Protein AF-F3AUI1-F1 (afdb_monomer_lite)

Secondary structure (DSSP, 8-state):
-HHHHHHHHHHTT--PPTTSHHHHHHHHHHHTHHHHHHTTT-TTS-SSTHHHHHHHHHHHHHTTT-TT--SHHHHHHHHHHHHHHHHHHHTT--HHHHHHHHHHH---TTS-HHHHHTTSTT-HHHHHHHHHHHHHHHHHHHHHHTS-----

Radius of gyration: 24.17 Å; chains: 1; bounding box: 67×51×58 Å

Foldseek 3Di:
DVVLVVVLVVLVPDDDDPPDPNNVVSVVCVVCVVVCCVCVVPVVDDNDCVVVCVLCVCVVVCCVVDPPCPDPVSNVVVVVLSVLQVQLVVLVFDSVLLVVVCVVVVDDPPDDPVRVVCSGNNHPVNRVVRVVVVVVVVVVVVVVVPDDPPDD

pLDDT: mean 87.38, std 11.41, range [40.03, 97.25]

Sequence (152 aa):
KPVVVRLLSWLDQQNPTRGSRMDKAVTYIQNRRSYLSTYLEDGRCSFSNNLSENAIRPFTVGRKNWLFCDTPNGAQASAVVYTMVEMAKANGVNVYHYLTYLLEKVPNDRMSDDELELLAPWNETVKAEIEHRVNESNQLYVNCQGAPATEK

Structure (mmCIF, N/CA/C/O backbone):
data_AF-F3AUI1-F1
#
_entry.id   AF-F3AUI1-F1
#
loop_
_atom_site.group_PDB
_atom_site.id
_atom_site.type_symbol
_atom_site.label_atom_id
_atom_site.label_alt_id
_atom_site.label_comp_id
_atom_site.label_asym_id
_atom_site.label_entity_id
_atom_site.label_seq_id
_atom_site.pdbx_PDB_ins_code
_atom_site.Cartn_x
_atom_site.Cartn_y
_atom_site.Cartn_z
_atom_site.occupancy
_atom_site.B_iso_or_equiv
_atom_site.auth_seq_id
_atom_site.auth_comp_id
_atom_site.auth_asym_id
_atom_site.auth_atom_id
_atom_site.pdbx_PDB_model_num
ATOM 1 N N . LYS A 1 1 ? -26.986 -0.993 2.922 1.00 69.12 1 LYS A N 1
ATOM 2 C CA . LYS A 1 1 ? -27.191 -0.091 4.087 1.00 69.12 1 LYS A CA 1
ATOM 3 C C . LYS A 1 1 ? -28.046 -0.667 5.238 1.00 69.12 1 LYS A C 1
ATOM 5 O O . LYS A 1 1 ? -27.618 -0.476 6.371 1.00 69.12 1 LYS A O 1
ATOM 10 N N . PRO A 1 2 ? -29.179 -1.384 5.045 1.00 80.00 2 PRO A N 1
ATOM 11 C CA . PRO A 1 2 ? -30.105 -1.679 6.157 1.00 80.00 2 PRO A CA 1
ATOM 12 C C . PRO A 1 2 ? -29.513 -2.559 7.274 1.00 80.00 2 PRO A C 1
ATOM 14 O O . PRO A 1 2 ? -29.854 -2.380 8.438 1.00 80.00 2 PRO A O 1
ATOM 17 N N . VAL A 1 3 ? -28.581 -3.459 6.948 1.00 86.00 3 VAL A N 1
ATOM 18 C CA . VAL A 1 3 ? -27.931 -4.344 7.933 1.00 86.00 3 VAL A CA 1
ATOM 19 C C . VAL A 1 3 ? -27.041 -3.570 8.911 1.00 86.00 3 VAL A C 1
ATOM 21 O O . VAL A 1 3 ? -27.141 -3.775 10.116 1.00 86.00 3 VAL A O 1
ATOM 24 N N . VAL A 1 4 ? -26.213 -2.646 8.410 1.00 87.19 4 VAL A N 1
ATOM 25 C CA . VAL A 1 4 ? -25.316 -1.832 9.251 1.00 87.19 4 VAL A CA 1
ATOM 26 C C . VAL A 1 4 ? -26.119 -0.884 10.132 1.00 87.19 4 VAL A C 1
ATOM 28 O O . VAL A 1 4 ? -25.838 -0.768 11.319 1.00 87.19 4 VAL A O 1
ATOM 31 N N . VAL A 1 5 ? -27.173 -0.273 9.586 1.00 89.12 5 VAL A N 1
ATOM 32 C CA . VAL A 1 5 ? -28.087 0.566 10.373 1.00 89.12 5 VAL A CA 1
ATOM 33 C C . VAL A 1 5 ? -28.719 -0.244 11.504 1.00 89.12 5 VAL A C 1
ATOM 35 O O . VAL A 1 5 ? -28.674 0.186 12.650 1.00 89.12 5 VAL A O 1
ATOM 38 N N . ARG A 1 6 ? -29.228 -1.447 11.214 1.00 91.38 6 ARG A N 1
ATOM 39 C CA . ARG A 1 6 ? -29.823 -2.327 12.228 1.00 91.38 6 ARG A CA 1
ATOM 40 C C . ARG A 1 6 ? -28.823 -2.735 13.312 1.00 91.38 6 ARG A C 1
ATOM 42 O O . ARG A 1 6 ? -29.188 -2.752 14.483 1.00 91.38 6 ARG A O 1
ATOM 49 N N . LEU A 1 7 ? -27.581 -3.045 12.937 1.00 90.94 7 LEU A N 1
ATOM 50 C CA . LEU A 1 7 ? -26.512 -3.359 13.887 1.00 90.94 7 LEU A CA 1
ATOM 51 C C . LEU A 1 7 ? -26.223 -2.173 14.815 1.00 90.94 7 LEU A C 1
ATOM 53 O O . LEU A 1 7 ? -26.138 -2.354 16.025 1.00 90.94 7 LEU A O 1
ATOM 57 N N . LEU A 1 8 ? -26.096 -0.968 14.256 1.00 91.00 8 LEU A N 1
ATOM 58 C CA . LEU A 1 8 ? -25.821 0.246 15.023 1.00 91.00 8 LEU A CA 1
ATOM 59 C C . LEU A 1 8 ? -26.983 0.592 15.958 1.00 91.00 8 LEU A C 1
ATOM 61 O O . LEU A 1 8 ? -26.754 0.845 17.132 1.00 91.00 8 LEU A O 1
ATOM 65 N N . SER A 1 9 ? -28.227 0.498 15.483 1.00 92.81 9 SER A N 1
ATOM 66 C CA . SER A 1 9 ? -29.408 0.685 16.333 1.00 92.81 9 SER A CA 1
ATOM 67 C C . SER A 1 9 ? -29.489 -0.342 17.463 1.00 92.81 9 SER A C 1
ATOM 69 O O . SER A 1 9 ? -29.914 -0.003 18.562 1.00 92.81 9 SER A O 1
ATOM 71 N N . TRP A 1 10 ? -29.081 -1.590 17.219 1.00 93.38 10 TRP A N 1
ATOM 72 C CA . TRP A 1 10 ? -28.999 -2.606 18.268 1.00 93.38 10 TRP A CA 1
ATOM 73 C C . TRP A 1 10 ? -27.878 -2.305 19.275 1.00 93.38 10 TRP A C 1
ATOM 75 O O . TRP A 1 10 ? -28.083 -2.485 20.474 1.00 93.38 10 TRP A O 1
ATOM 85 N N . LEU A 1 11 ? -26.721 -1.813 18.813 1.00 92.94 11 LEU A N 1
ATOM 86 C CA . LEU A 1 11 ? -25.604 -1.392 19.668 1.00 92.94 11 LEU A CA 1
ATOM 87 C C . LEU A 1 11 ? -25.967 -0.200 20.559 1.00 92.94 11 LEU A C 1
ATOM 89 O O . LEU A 1 11 ? -25.574 -0.186 21.722 1.00 92.94 11 LEU A O 1
ATOM 93 N N . ASP A 1 12 ? -26.738 0.756 20.038 1.00 92.44 12 ASP A N 1
ATOM 94 C CA . ASP A 1 12 ? -27.207 1.938 20.775 1.00 92.44 12 ASP A CA 1
ATOM 95 C C . ASP A 1 12 ? -28.134 1.558 21.957 1.00 92.44 12 ASP A C 1
ATOM 97 O O . ASP A 1 12 ? -28.302 2.333 22.893 1.00 92.44 12 ASP A O 1
ATOM 101 N N . GLN A 1 13 ? -28.715 0.351 21.945 1.00 94.38 13 GLN A N 1
ATOM 102 C CA . GLN A 1 13 ? -29.576 -0.175 23.016 1.00 94.38 13 GLN A CA 1
ATOM 103 C C . GLN A 1 13 ? -28.810 -0.983 24.077 1.00 94.38 13 GLN A C 1
ATOM 105 O O . GLN A 1 13 ? -29.402 -1.402 25.074 1.00 94.38 13 GLN A O 1
ATOM 110 N N . GLN A 1 14 ? -27.517 -1.253 23.874 1.00 92.88 14 GLN A N 1
ATOM 111 C CA . GLN A 1 14 ? -26.737 -2.062 24.808 1.00 92.88 14 GLN A CA 1
ATOM 112 C C . GLN A 1 14 ? -26.243 -1.211 25.981 1.00 92.88 14 GLN A C 1
ATOM 114 O O . GLN A 1 14 ? -25.510 -0.249 25.782 1.00 92.88 14 GLN A O 1
ATOM 119 N N . ASN A 1 15 ? -26.549 -1.642 27.208 1.00 91.50 15 ASN A N 1
ATOM 120 C CA . ASN A 1 15 ? -26.007 -1.070 28.448 1.00 91.50 15 ASN A CA 1
ATOM 121 C C . ASN A 1 15 ? -25.119 -2.097 29.172 1.00 91.50 15 ASN A C 1
ATOM 123 O O . ASN A 1 15 ? -25.526 -2.672 30.186 1.00 91.50 15 ASN A O 1
ATOM 127 N N . PRO A 1 16 ? -23.921 -2.398 28.638 1.00 94.00 16 PRO A N 1
ATOM 128 C CA . PRO A 1 16 ? -23.013 -3.347 29.259 1.00 94.00 16 PRO A CA 1
ATOM 129 C C . PRO A 1 16 ? -22.455 -2.815 30.582 1.00 94.00 16 PRO A C 1
ATOM 131 O O . PRO A 1 16 ? -22.297 -1.614 30.794 1.00 94.00 16 PRO A O 1
ATOM 134 N N . THR A 1 17 ? -22.090 -3.730 31.478 1.00 95.12 17 THR A N 1
ATOM 135 C CA . THR A 1 17 ? -21.408 -3.373 32.724 1.00 95.12 17 THR A CA 1
ATOM 136 C C . THR A 1 17 ? -20.080 -2.683 32.420 1.00 95.12 17 THR A C 1
ATOM 138 O O . THR A 1 17 ? -19.252 -3.233 31.685 1.00 95.12 17 THR A O 1
ATOM 141 N N . ARG A 1 18 ? -19.862 -1.507 33.016 1.00 94.06 18 ARG A N 1
ATOM 142 C CA . ARG A 1 18 ? -18.648 -0.704 32.833 1.00 94.06 18 ARG A CA 1
ATOM 143 C C . ARG A 1 18 ? -17.385 -1.534 33.085 1.00 94.06 18 ARG A C 1
ATOM 145 O O . ARG A 1 18 ? -17.286 -2.242 34.084 1.00 94.06 18 ARG A O 1
ATOM 152 N N . GLY A 1 19 ? -16.420 -1.448 32.176 1.00 93.31 19 GLY A N 1
ATOM 153 C CA . GLY A 1 19 ? -15.150 -2.177 32.234 1.00 93.31 19 GLY A CA 1
ATOM 154 C C . GLY A 1 19 ? -15.205 -3.624 31.729 1.00 93.31 19 GLY A C 1
ATOM 155 O O . GLY A 1 19 ? -14.152 -4.251 31.581 1.00 93.31 19 GLY A O 1
ATOM 156 N N . SER A 1 20 ? -16.392 -4.156 31.415 1.00 96.62 20 SER A N 1
ATOM 157 C CA . SER A 1 20 ? -16.530 -5.489 30.821 1.00 96.62 20 SER A CA 1
ATOM 158 C C . SER A 1 20 ? -15.945 -5.557 29.402 1.00 96.62 20 SER A C 1
ATOM 160 O O . SER A 1 20 ? -15.727 -4.548 28.729 1.00 96.62 20 SER A O 1
ATOM 162 N N . ARG A 1 21 ? -15.709 -6.778 28.902 1.00 96.31 21 ARG A N 1
ATOM 163 C CA . ARG A 1 21 ? -15.312 -6.986 27.496 1.00 96.31 21 ARG A CA 1
ATOM 164 C C . ARG A 1 21 ? -16.366 -6.446 26.522 1.00 96.31 21 ARG A C 1
ATOM 166 O O . ARG A 1 21 ? -15.998 -5.915 25.480 1.00 96.31 21 ARG A O 1
ATOM 173 N N . MET A 1 22 ? -17.646 -6.548 26.886 1.00 94.12 22 MET A N 1
ATOM 174 C CA . MET A 1 22 ? -18.757 -6.023 26.094 1.00 94.12 22 MET A CA 1
ATOM 175 C C . MET A 1 22 ? -18.747 -4.492 26.061 1.00 94.12 22 MET A C 1
ATOM 177 O O . MET A 1 22 ? -18.867 -3.915 24.990 1.00 94.12 22 MET A O 1
ATOM 181 N N . ASP A 1 23 ? -18.511 -3.838 27.200 1.00 95.69 23 ASP A N 1
ATOM 182 C CA . ASP A 1 23 ? -18.391 -2.375 27.293 1.00 95.69 23 ASP A CA 1
ATOM 183 C C . ASP A 1 23 ? -17.277 -1.830 26.392 1.00 95.69 23 ASP A C 1
ATOM 185 O O . ASP A 1 23 ? -17.487 -0.905 25.606 1.00 95.69 23 ASP A O 1
ATOM 189 N N . LYS A 1 24 ? -16.114 -2.493 26.397 1.00 95.81 24 LYS A N 1
ATOM 190 C CA . LYS A 1 24 ? -15.009 -2.160 25.487 1.00 95.81 24 LYS A CA 1
ATOM 191 C C . LYS A 1 24 ? -15.390 -2.337 24.016 1.00 95.81 24 LYS A C 1
ATOM 193 O O . LYS A 1 24 ? -15.057 -1.478 23.204 1.00 95.81 24 LYS A O 1
ATOM 198 N N . ALA A 1 25 ? -16.073 -3.428 23.667 1.00 94.19 25 ALA A N 1
ATOM 199 C CA . ALA A 1 25 ? -16.479 -3.706 22.289 1.00 94.19 25 ALA A CA 1
ATOM 200 C C . ALA A 1 25 ? -17.527 -2.704 21.777 1.00 94.19 25 ALA A C 1
ATOM 202 O O . ALA A 1 25 ? -17.376 -2.172 20.677 1.00 94.19 25 ALA A O 1
ATOM 203 N N . VAL A 1 26 ? -18.548 -2.401 22.586 1.00 94.25 26 VAL A N 1
ATOM 204 C CA . VAL A 1 26 ? -19.589 -1.413 22.261 1.00 94.25 26 VAL A CA 1
ATOM 205 C C . VAL A 1 26 ? -18.961 -0.033 22.086 1.00 94.25 26 VAL A C 1
ATOM 207 O O . VAL A 1 26 ? -19.138 0.585 21.037 1.00 94.25 26 VAL A O 1
ATOM 210 N N . THR A 1 27 ? -18.143 0.404 23.048 1.00 94.00 27 THR A N 1
ATOM 211 C CA . THR A 1 27 ? -17.429 1.688 22.983 1.00 94.00 27 THR A CA 1
ATOM 212 C C . THR A 1 27 ? -16.552 1.780 21.732 1.00 94.00 27 THR A C 1
ATOM 214 O O . THR A 1 27 ? -16.551 2.793 21.034 1.00 94.00 27 THR A O 1
ATOM 217 N N . TYR A 1 28 ? -15.825 0.708 21.403 1.00 93.88 28 TYR A N 1
ATOM 218 C CA . TYR A 1 28 ? -14.958 0.668 20.228 1.00 93.88 28 TYR A CA 1
ATOM 219 C C . TYR A 1 28 ? -15.731 0.857 18.918 1.00 93.88 28 TYR A C 1
ATOM 221 O O . TYR A 1 28 ? -15.303 1.641 18.069 1.00 93.88 28 TYR A O 1
ATOM 229 N N . ILE A 1 29 ? -16.865 0.167 18.749 1.00 92.19 29 ILE A N 1
ATOM 230 C CA . ILE A 1 29 ? -17.678 0.287 17.532 1.00 92.19 29 ILE A CA 1
ATOM 231 C C . ILE A 1 29 ? -18.342 1.664 17.462 1.00 92.19 29 ILE A C 1
ATOM 233 O O . ILE A 1 29 ? -18.316 2.283 16.400 1.00 92.19 29 ILE A O 1
ATOM 237 N N . GLN A 1 30 ? -18.886 2.174 18.574 1.00 91.25 30 GLN A N 1
ATOM 238 C CA . GLN A 1 30 ? -19.517 3.497 18.602 1.00 91.25 30 GLN A CA 1
ATOM 239 C C . GLN A 1 30 ? -18.531 4.604 18.206 1.00 91.25 30 GLN A C 1
ATOM 241 O O . GLN A 1 30 ? -18.837 5.406 17.323 1.00 91.25 30 GLN A O 1
ATOM 246 N N . ASN A 1 31 ? -17.306 4.572 18.742 1.00 92.94 31 ASN A N 1
ATOM 247 C CA . ASN A 1 31 ? -16.240 5.517 18.382 1.00 92.94 31 ASN A CA 1
ATOM 248 C C . ASN A 1 31 ? -15.806 5.423 16.909 1.00 92.94 31 ASN A C 1
ATOM 250 O O . ASN A 1 31 ? -15.170 6.338 16.392 1.00 92.94 31 ASN A O 1
ATOM 254 N N . ARG A 1 32 ? -16.118 4.315 16.225 1.00 90.44 32 ARG A N 1
ATOM 255 C CA . ARG A 1 32 ? -15.732 4.050 14.831 1.00 90.44 32 ARG A CA 1
ATOM 256 C C . ARG A 1 32 ? -16.912 4.003 13.868 1.00 90.44 32 ARG A C 1
ATOM 258 O O . ARG A 1 32 ? -16.742 3.594 12.722 1.00 90.44 32 ARG A O 1
ATOM 265 N N . ARG A 1 33 ? -18.100 4.430 14.299 1.00 89.62 33 ARG A N 1
ATOM 266 C CA . ARG A 1 33 ? -19.342 4.348 13.519 1.00 89.62 33 ARG A CA 1
ATOM 267 C C . ARG A 1 33 ? -19.234 5.007 12.139 1.00 89.62 33 ARG A C 1
ATOM 269 O O . ARG A 1 33 ? -19.747 4.448 11.169 1.00 89.62 33 ARG A O 1
ATOM 276 N N . SER A 1 34 ? -18.556 6.153 12.050 1.00 87.62 34 SER A N 1
ATOM 277 C CA . SER A 1 34 ? -18.290 6.847 10.783 1.00 87.62 34 SER A CA 1
ATOM 278 C C . SER A 1 34 ? -17.418 5.995 9.857 1.00 87.62 34 SER A C 1
ATOM 280 O O . SER A 1 34 ? -17.850 5.661 8.760 1.00 87.62 34 SER A O 1
ATOM 282 N N . TYR A 1 35 ? -16.256 5.544 10.338 1.00 86.56 35 TYR A N 1
ATOM 283 C CA . TYR A 1 35 ? -15.317 4.717 9.570 1.00 86.56 35 TYR A CA 1
ATOM 284 C C . TYR A 1 35 ? -15.914 3.376 9.127 1.00 86.56 35 TYR A C 1
ATOM 286 O O . TYR A 1 35 ? -15.694 2.935 8.003 1.00 86.56 35 TYR A O 1
ATOM 294 N N . LEU A 1 36 ? -16.706 2.729 9.989 1.00 85.50 36 LEU A N 1
ATOM 295 C CA . LEU A 1 36 ? -17.404 1.485 9.656 1.00 85.50 36 LEU A CA 1
ATOM 296 C C . LEU A 1 36 ? -18.403 1.682 8.509 1.00 85.50 36 LEU A C 1
ATOM 298 O O . LEU A 1 36 ? -18.710 0.731 7.801 1.00 85.50 36 LEU A O 1
ATOM 302 N N . SER A 1 37 ? -18.928 2.894 8.332 1.00 87.25 37 SER A N 1
ATOM 303 C CA . SER A 1 37 ? -19.934 3.191 7.312 1.00 87.25 37 SER A CA 1
ATOM 304 C C . SER A 1 37 ? -19.328 3.656 5.987 1.00 87.25 37 SER A C 1
ATOM 306 O O . SER A 1 37 ? -20.032 3.628 4.984 1.00 87.25 37 SER A O 1
ATOM 308 N N . THR A 1 38 ? -18.041 4.017 5.946 1.00 87.81 38 THR A N 1
ATOM 309 C CA . THR A 1 38 ? -17.378 4.574 4.753 1.00 87.81 38 THR A CA 1
ATOM 310 C C . THR A 1 38 ? -17.447 3.641 3.540 1.00 87.81 38 THR A C 1
ATOM 312 O O . THR A 1 38 ? -17.712 4.091 2.431 1.00 87.81 38 THR A O 1
ATOM 315 N N . TYR A 1 39 ? -17.325 2.321 3.723 1.00 86.75 39 TYR A N 1
ATOM 316 C CA . TYR A 1 39 ? -17.441 1.372 2.601 1.00 86.75 39 TYR A CA 1
ATOM 317 C C . TYR A 1 39 ? -18.853 1.326 1.976 1.00 86.75 39 TYR A C 1
ATOM 319 O O . TYR A 1 39 ? -19.048 0.781 0.894 1.00 86.75 39 TYR A O 1
ATOM 327 N N . LEU A 1 40 ? -19.869 1.871 2.658 1.00 89.38 40 LEU A N 1
ATOM 328 C CA . LEU A 1 40 ? -21.226 2.005 2.120 1.00 89.38 40 LEU A CA 1
ATOM 329 C C . LEU A 1 40 ? -21.390 3.246 1.233 1.00 89.38 40 LEU A C 1
ATOM 331 O O . LEU A 1 40 ? -22.459 3.411 0.633 1.00 89.38 40 LEU A O 1
ATOM 335 N N . GLU A 1 41 ? -20.399 4.136 1.224 1.00 89.94 41 GLU A N 1
ATOM 336 C CA . GLU A 1 41 ? -20.349 5.344 0.397 1.00 89.94 41 GLU A CA 1
ATOM 337 C C . GLU A 1 41 ? -19.699 5.045 -0.958 1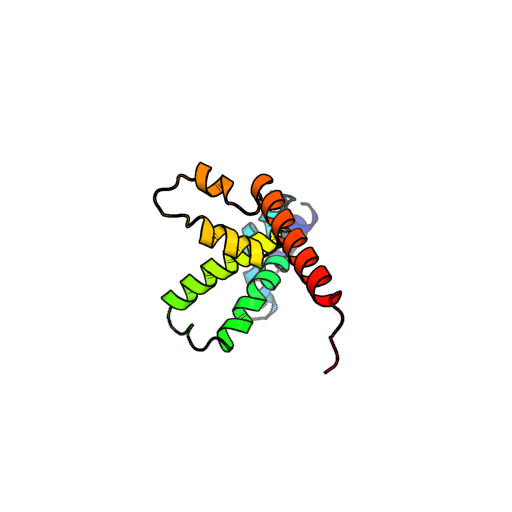.00 89.94 41 GLU A C 1
ATOM 339 O O . GLU A 1 41 ? -20.191 5.525 -1.976 1.00 89.94 41 GLU A O 1
ATOM 344 N N . ASP A 1 42 ? -18.675 4.183 -0.983 1.00 88.31 42 ASP A N 1
ATOM 345 C CA . ASP A 1 42 ? -17.995 3.728 -2.200 1.00 88.31 42 ASP A CA 1
ATOM 346 C C . ASP A 1 42 ? -17.873 2.195 -2.232 1.00 88.31 42 ASP A C 1
ATOM 348 O O . ASP A 1 42 ? -17.176 1.590 -1.417 1.00 88.31 42 ASP A O 1
ATOM 352 N N . GLY A 1 43 ? -18.518 1.559 -3.216 1.00 86.25 43 GLY A N 1
ATOM 353 C CA . GLY A 1 43 ? -18.489 0.104 -3.401 1.00 86.25 43 GLY A CA 1
ATOM 354 C C . GLY A 1 43 ? -17.125 -0.464 -3.810 1.00 86.25 43 GLY A C 1
ATOM 355 O O . GLY A 1 43 ? -16.945 -1.679 -3.776 1.00 86.25 43 GLY A O 1
ATOM 356 N N . ARG A 1 44 ? -16.162 0.388 -4.182 1.00 86.69 44 ARG A N 1
ATOM 357 C CA . ARG A 1 44 ? -14.767 -0.007 -4.432 1.00 86.69 44 ARG A CA 1
ATOM 358 C C . ARG A 1 44 ? -13.997 -0.237 -3.132 1.00 86.69 44 ARG A C 1
ATOM 360 O O . ARG A 1 44 ? -12.980 -0.928 -3.138 1.00 86.69 44 ARG A O 1
ATOM 367 N N . CYS A 1 45 ? -14.459 0.322 -2.014 1.00 84.81 45 CYS A N 1
ATOM 368 C CA . CYS A 1 45 ? -13.846 0.092 -0.715 1.00 84.81 45 CYS A CA 1
ATOM 369 C C . CYS A 1 45 ? -14.186 -1.313 -0.202 1.00 84.81 45 CYS A C 1
ATOM 371 O O . CYS A 1 45 ? -15.349 -1.707 -0.108 1.00 84.81 45 CYS A O 1
ATOM 373 N N . SER A 1 46 ? -13.160 -2.064 0.196 1.00 84.69 46 SER A N 1
ATOM 374 C CA . SER A 1 46 ? -13.353 -3.351 0.866 1.00 84.69 46 SER A CA 1
ATOM 375 C C . SER A 1 46 ? -14.010 -3.155 2.235 1.00 84.69 46 SER A C 1
ATOM 377 O O . SER A 1 46 ? -13.651 -2.251 2.988 1.00 84.69 46 SER A O 1
ATOM 379 N N . PHE A 1 47 ? -14.922 -4.061 2.596 1.00 84.62 47 PHE A N 1
ATOM 380 C CA . PHE A 1 47 ? -15.501 -4.127 3.943 1.00 84.62 47 PHE A CA 1
ATOM 381 C C . PHE A 1 47 ? -14.450 -4.417 5.027 1.00 84.62 47 PHE A C 1
ATOM 383 O O . PHE A 1 47 ? -14.609 -4.024 6.180 1.00 84.62 47 PHE A O 1
ATOM 390 N N . SER A 1 48 ? -13.380 -5.126 4.662 1.00 85.38 48 SER A N 1
ATOM 391 C CA . SER A 1 48 ? -12.302 -5.498 5.577 1.00 85.38 48 SER A CA 1
ATOM 392 C C . SER A 1 48 ? -10.984 -4.852 5.171 1.00 85.38 48 SER A C 1
ATOM 394 O O . SER A 1 48 ? -10.672 -4.719 3.985 1.00 85.38 48 SER A O 1
ATOM 396 N N . ASN A 1 49 ? -10.166 -4.531 6.167 1.00 86.44 49 ASN A N 1
ATOM 397 C CA . ASN A 1 49 ? -8.794 -4.059 5.991 1.00 86.44 49 ASN A CA 1
ATOM 398 C C . ASN A 1 49 ? -7.795 -5.205 5.732 1.00 86.44 49 ASN A C 1
ATOM 400 O O . ASN A 1 49 ? -6.594 -4.958 5.721 1.00 86.44 49 ASN A O 1
ATOM 404 N N . ASN A 1 50 ? -8.260 -6.441 5.510 1.00 89.88 50 ASN A N 1
ATOM 405 C CA . ASN A 1 50 ? -7.403 -7.619 5.361 1.00 89.88 50 ASN A CA 1
ATOM 406 C C . ASN A 1 50 ? -6.378 -7.461 4.223 1.00 89.88 50 ASN A C 1
ATOM 408 O O . ASN A 1 50 ? -5.240 -7.900 4.351 1.00 89.88 50 ASN A O 1
ATOM 412 N N . LEU A 1 51 ? -6.754 -6.797 3.122 1.00 86.75 51 LEU A N 1
ATOM 413 C CA . LEU A 1 51 ? -5.824 -6.499 2.028 1.00 86.75 51 LEU A CA 1
ATOM 414 C C . LEU A 1 51 ? -4.683 -5.588 2.502 1.00 86.75 51 LEU A C 1
ATOM 416 O O . LEU A 1 51 ? -3.516 -5.906 2.294 1.00 86.75 51 LEU A O 1
ATOM 420 N N . SER A 1 52 ? -5.016 -4.500 3.199 1.00 86.31 52 SER A N 1
ATOM 421 C CA . SER A 1 52 ? -4.040 -3.566 3.765 1.00 86.31 52 SER A CA 1
ATOM 422 C C . SER A 1 52 ? -3.161 -4.228 4.832 1.00 86.31 52 SER A C 1
ATOM 424 O O . SER A 1 52 ? -1.951 -4.014 4.853 1.00 86.31 52 SER A O 1
ATOM 426 N N . GLU A 1 53 ? -3.739 -5.071 5.693 1.00 89.75 53 GLU A N 1
ATOM 427 C CA . GLU A 1 53 ? -2.990 -5.836 6.696 1.00 89.75 53 GLU A CA 1
ATOM 428 C C . GLU A 1 53 ? -2.024 -6.835 6.052 1.00 89.75 53 GLU A C 1
ATOM 430 O O . GLU A 1 53 ? -0.887 -6.976 6.502 1.00 89.75 53 GLU A O 1
ATOM 435 N N . ASN A 1 54 ? -2.442 -7.510 4.979 1.00 89.19 54 ASN A N 1
ATOM 436 C CA . ASN A 1 54 ? -1.571 -8.422 4.245 1.00 89.19 54 ASN A CA 1
ATOM 437 C C . ASN A 1 54 ? -0.459 -7.674 3.502 1.00 89.19 54 ASN A C 1
ATOM 439 O O . ASN A 1 54 ? 0.671 -8.153 3.514 1.00 89.19 54 ASN A O 1
ATOM 443 N N . ALA A 1 55 ? -0.740 -6.498 2.933 1.00 87.00 55 ALA A N 1
ATOM 444 C CA . ALA A 1 55 ? 0.261 -5.664 2.265 1.00 87.00 55 ALA A CA 1
ATOM 445 C C . ALA A 1 55 ? 1.332 -5.140 3.241 1.00 87.00 55 ALA A C 1
ATOM 447 O O . ALA A 1 55 ? 2.520 -5.143 2.925 1.00 87.00 55 ALA A O 1
ATOM 448 N N . ILE A 1 56 ? 0.950 -4.749 4.466 1.00 87.94 56 ILE A N 1
ATOM 449 C CA . ILE A 1 56 ? 1.914 -4.260 5.469 1.00 87.94 56 ILE A CA 1
ATOM 450 C C . ILE A 1 56 ? 2.626 -5.391 6.228 1.00 87.94 56 ILE A C 1
ATOM 452 O O . ILE A 1 56 ? 3.694 -5.179 6.812 1.00 87.94 56 ILE A O 1
ATOM 456 N N . ARG A 1 57 ? 2.078 -6.614 6.233 1.00 88.56 57 ARG A N 1
ATOM 457 C CA . ARG A 1 57 ? 2.640 -7.742 6.993 1.00 88.56 57 ARG A CA 1
ATOM 458 C C . ARG A 1 57 ? 4.114 -8.021 6.647 1.00 88.56 57 ARG A C 1
ATOM 460 O O . ARG A 1 57 ? 4.897 -8.079 7.599 1.00 88.56 57 ARG A O 1
ATOM 467 N N . PRO A 1 58 ? 4.544 -8.126 5.371 1.00 85.25 58 PRO A N 1
ATOM 468 C CA . PRO A 1 58 ? 5.952 -8.317 5.015 1.00 85.25 58 PRO A CA 1
ATOM 469 C C . PRO A 1 58 ? 6.879 -7.268 5.631 1.00 85.25 58 PRO A C 1
ATOM 471 O O . PRO A 1 58 ? 7.917 -7.625 6.181 1.00 85.25 58 PRO A O 1
ATOM 474 N N . PHE A 1 59 ? 6.469 -5.997 5.637 1.00 82.25 59 PHE A N 1
ATOM 475 C CA . PHE A 1 59 ? 7.223 -4.914 6.268 1.00 82.25 59 PHE A CA 1
ATOM 476 C C . PHE A 1 59 ? 7.329 -5.106 7.790 1.00 82.25 59 PHE A C 1
ATOM 478 O O . PHE A 1 59 ? 8.412 -5.024 8.371 1.00 82.25 59 PHE A O 1
ATOM 485 N N . THR A 1 60 ? 6.213 -5.429 8.455 1.00 84.81 60 THR A N 1
ATOM 486 C CA . THR A 1 60 ? 6.195 -5.624 9.919 1.00 84.81 60 THR A CA 1
ATOM 487 C C . THR A 1 60 ? 6.984 -6.843 10.393 1.00 84.81 60 THR A C 1
ATOM 489 O O . THR A 1 60 ? 7.478 -6.833 11.523 1.00 84.81 60 THR A O 1
ATOM 492 N N . VAL A 1 61 ? 7.094 -7.878 9.557 1.00 86.00 61 VAL A N 1
ATOM 493 C CA . VAL A 1 61 ? 7.918 -9.064 9.818 1.00 86.00 61 VAL A CA 1
ATOM 494 C C . VAL A 1 61 ? 9.381 -8.757 9.500 1.00 86.00 61 VAL A C 1
ATOM 496 O O . VAL A 1 61 ? 10.252 -9.023 10.324 1.00 86.00 61 VAL A O 1
ATOM 499 N N . GLY A 1 62 ? 9.643 -8.133 8.350 1.00 81.12 62 GLY A N 1
ATOM 500 C CA . GLY A 1 62 ? 10.981 -7.804 7.868 1.00 81.12 62 GLY A CA 1
ATOM 501 C C . GLY A 1 62 ? 11.749 -6.866 8.792 1.00 81.12 62 GLY A C 1
ATOM 502 O O . GLY A 1 62 ? 12.911 -7.134 9.075 1.00 81.12 62 GLY A O 1
ATOM 503 N N . ARG A 1 63 ? 11.098 -5.847 9.373 1.00 77.06 63 ARG A N 1
ATOM 504 C CA . ARG A 1 63 ? 11.753 -4.890 10.288 1.00 77.06 63 ARG A CA 1
ATOM 505 C C . ARG A 1 63 ? 12.443 -5.534 11.496 1.00 77.06 63 ARG A C 1
ATOM 507 O O . ARG A 1 63 ? 13.346 -4.932 12.055 1.00 77.06 63 ARG A O 1
ATOM 514 N N . LYS A 1 64 ? 12.023 -6.734 11.924 1.00 76.81 64 LYS A N 1
ATOM 515 C CA . LYS A 1 64 ? 12.694 -7.471 13.013 1.00 76.81 64 LYS A CA 1
ATOM 516 C C . LYS A 1 64 ? 14.035 -8.076 12.581 1.00 76.81 64 LYS A C 1
ATOM 518 O O . LYS A 1 64 ? 14.859 -8.370 13.435 1.00 76.81 64 LYS A O 1
ATOM 523 N N . ASN A 1 65 ? 14.231 -8.254 11.276 1.00 77.69 65 ASN A N 1
ATOM 524 C CA . ASN A 1 65 ? 15.403 -8.876 10.662 1.00 77.69 65 ASN A CA 1
ATOM 525 C C . ASN A 1 65 ? 16.309 -7.856 9.948 1.00 77.69 65 ASN A C 1
ATOM 527 O O . ASN A 1 65 ? 17.378 -8.222 9.466 1.00 77.69 65 ASN A O 1
ATOM 531 N N . TRP A 1 66 ? 15.894 -6.591 9.832 1.00 79.19 66 TRP A N 1
ATOM 532 C CA . TRP A 1 66 ? 16.675 -5.556 9.160 1.00 79.19 66 TRP A CA 1
ATOM 533 C C . TRP A 1 66 ? 17.632 -4.882 10.137 1.00 79.19 66 TRP A C 1
ATOM 535 O O . TRP A 1 66 ? 17.237 -4.030 10.929 1.00 79.19 66 TRP A O 1
ATOM 545 N N . LEU A 1 67 ? 18.909 -5.251 10.034 1.00 69.12 67 LEU A N 1
ATOM 546 C CA . LEU A 1 67 ? 19.985 -4.812 10.927 1.00 69.12 67 LEU A CA 1
ATOM 547 C C . LEU A 1 67 ? 20.222 -3.285 10.930 1.00 69.12 67 LEU A C 1
ATOM 549 O O . LEU A 1 67 ? 20.849 -2.771 11.847 1.00 69.12 67 LEU A O 1
ATOM 553 N N . PHE A 1 68 ? 19.723 -2.562 9.919 1.00 63.62 68 PHE A N 1
ATOM 554 C CA . PHE A 1 68 ? 20.005 -1.135 9.692 1.00 63.62 68 PHE A CA 1
ATOM 555 C C . PHE A 1 68 ? 18.757 -0.234 9.703 1.00 63.62 68 PHE A C 1
ATOM 557 O O . PHE A 1 68 ? 18.834 0.942 9.355 1.00 63.62 68 PHE A O 1
ATOM 564 N N . CYS A 1 69 ? 17.602 -0.755 10.128 1.00 65.69 69 CYS A N 1
ATOM 565 C CA . CYS A 1 69 ? 16.346 0.001 10.214 1.00 65.69 69 CYS A CA 1
ATOM 566 C C . CYS A 1 69 ? 16.060 0.511 11.640 1.00 65.69 69 CYS A C 1
ATOM 568 O O . CYS A 1 69 ? 14.911 0.514 12.072 1.00 65.69 69 CYS A O 1
ATOM 570 N N . ASP A 1 70 ? 17.100 0.930 12.369 1.00 72.69 70 ASP A N 1
ATOM 571 C CA . ASP A 1 70 ? 17.016 1.348 13.783 1.00 72.69 70 ASP A CA 1
ATOM 572 C C . ASP A 1 70 ? 16.773 2.860 13.974 1.00 72.69 70 ASP A C 1
ATOM 574 O O . ASP A 1 70 ? 16.736 3.379 15.084 1.00 72.69 70 ASP A O 1
ATOM 578 N N . THR A 1 71 ? 16.593 3.610 12.882 1.00 86.44 71 THR A N 1
ATOM 579 C CA . THR A 1 71 ? 16.320 5.054 12.940 1.00 86.44 71 THR A CA 1
ATOM 580 C C . THR A 1 71 ? 14.973 5.393 12.298 1.00 86.44 71 THR A C 1
ATOM 582 O O . THR A 1 71 ? 14.580 4.735 11.328 1.00 86.44 71 THR A O 1
ATOM 585 N N . PRO A 1 72 ? 14.268 6.448 12.763 1.00 87.00 72 PRO A N 1
ATOM 586 C CA . PRO A 1 72 ? 13.048 6.933 12.112 1.00 87.00 72 PRO A CA 1
ATOM 587 C C . PRO A 1 72 ? 13.244 7.223 10.618 1.00 87.00 72 PRO A C 1
ATOM 589 O O . PRO A 1 72 ? 12.395 6.868 9.804 1.00 87.00 72 PRO A O 1
ATOM 592 N N . ASN A 1 73 ? 14.402 7.777 10.249 1.00 86.56 73 ASN A N 1
ATOM 593 C CA . ASN A 1 73 ? 14.754 8.055 8.856 1.00 86.56 73 ASN A CA 1
ATOM 594 C C . ASN A 1 73 ? 14.888 6.763 8.034 1.00 86.56 73 ASN A C 1
ATOM 596 O O . ASN A 1 73 ? 14.366 6.680 6.924 1.00 86.56 73 ASN A O 1
ATOM 600 N N . GLY A 1 74 ? 15.533 5.729 8.586 1.00 84.06 74 GLY A N 1
ATOM 601 C CA . GLY A 1 74 ? 15.630 4.415 7.944 1.00 84.06 74 GLY A CA 1
ATOM 602 C C . GLY A 1 74 ? 14.268 3.735 7.785 1.00 84.06 74 GLY A C 1
ATOM 603 O O . GLY A 1 74 ? 13.991 3.133 6.744 1.00 84.06 74 GLY A O 1
ATOM 604 N N . ALA A 1 75 ? 13.384 3.878 8.777 1.00 82.69 75 ALA A N 1
ATOM 605 C CA . ALA A 1 75 ? 12.010 3.389 8.698 1.00 82.69 75 ALA A CA 1
ATOM 606 C C . ALA A 1 75 ? 11.205 4.113 7.607 1.00 82.69 75 ALA A C 1
ATOM 608 O O . ALA A 1 75 ? 10.512 3.455 6.831 1.00 82.69 75 ALA A O 1
ATOM 609 N N . GLN A 1 76 ? 11.338 5.440 7.501 1.00 86.31 76 GLN A N 1
ATOM 610 C CA . GLN A 1 76 ? 10.684 6.237 6.463 1.00 86.31 76 GLN A CA 1
ATOM 611 C C . GLN A 1 76 ? 11.181 5.858 5.062 1.00 86.31 76 GLN A C 1
ATOM 613 O O . GLN A 1 76 ? 10.366 5.584 4.185 1.00 86.31 76 GLN A O 1
ATOM 618 N N . ALA A 1 77 ? 12.498 5.766 4.857 1.00 87.75 77 ALA A N 1
ATOM 619 C CA . ALA A 1 77 ? 13.072 5.353 3.575 1.00 87.75 77 ALA A CA 1
ATOM 620 C C . ALA A 1 77 ? 12.594 3.949 3.164 1.00 87.75 77 ALA A C 1
ATOM 622 O O . ALA A 1 77 ? 12.169 3.731 2.029 1.00 87.75 77 ALA A O 1
ATOM 623 N N . SER A 1 78 ? 12.577 3.008 4.113 1.00 85.12 78 SER A N 1
ATOM 624 C CA . SER A 1 78 ? 12.084 1.647 3.875 1.00 85.12 78 SER A CA 1
ATOM 625 C C . SER A 1 78 ? 10.596 1.634 3.514 1.00 85.12 78 SER A C 1
ATOM 627 O O . SER A 1 78 ? 10.192 0.902 2.614 1.00 85.12 78 SER A O 1
ATOM 629 N N . ALA A 1 79 ? 9.774 2.453 4.178 1.00 86.50 79 ALA A N 1
ATOM 630 C CA . ALA A 1 79 ? 8.349 2.563 3.879 1.00 86.50 79 ALA A CA 1
ATOM 631 C C . ALA A 1 79 ? 8.094 3.098 2.459 1.00 86.50 79 ALA A C 1
ATOM 633 O O . ALA A 1 79 ? 7.212 2.586 1.770 1.00 86.50 79 ALA A O 1
ATOM 634 N N . VAL A 1 80 ? 8.892 4.065 1.990 1.00 89.94 80 VAL A N 1
ATOM 635 C CA . VAL A 1 80 ? 8.805 4.588 0.614 1.00 89.94 80 VAL A CA 1
ATOM 636 C C . VAL A 1 80 ? 9.112 3.488 -0.404 1.00 89.94 80 VAL A C 1
ATOM 638 O O . VAL A 1 80 ? 8.330 3.268 -1.328 1.00 89.94 80 VAL A O 1
ATOM 641 N N . VAL A 1 81 ? 10.194 2.728 -0.202 1.00 89.75 81 VAL A N 1
ATOM 642 C CA . VAL A 1 81 ? 10.558 1.612 -1.094 1.00 89.75 81 VAL A CA 1
ATOM 643 C C . VAL A 1 81 ? 9.479 0.529 -1.113 1.00 89.75 81 VAL A C 1
ATOM 645 O O . VAL A 1 81 ? 9.064 0.092 -2.185 1.00 89.75 81 VAL A O 1
ATOM 648 N N . TYR A 1 82 ? 8.969 0.127 0.053 1.00 89.12 82 TYR A N 1
ATOM 649 C CA . TYR A 1 82 ? 7.888 -0.858 0.128 1.00 89.12 82 TYR A CA 1
ATOM 650 C C . TYR A 1 82 ? 6.599 -0.368 -0.524 1.00 89.12 82 TYR A C 1
ATOM 652 O O . TYR A 1 82 ? 5.911 -1.158 -1.162 1.00 89.12 82 TYR A O 1
ATOM 660 N N . THR A 1 83 ? 6.296 0.926 -0.424 1.00 91.38 83 THR A N 1
ATOM 661 C CA . THR A 1 83 ? 5.153 1.513 -1.130 1.00 91.38 83 THR A CA 1
ATOM 662 C C . THR A 1 83 ? 5.312 1.332 -2.637 1.00 91.38 83 THR A C 1
ATOM 664 O O . THR A 1 83 ? 4.397 0.826 -3.275 1.00 91.38 83 THR A O 1
ATOM 667 N N . MET A 1 84 ? 6.483 1.630 -3.211 1.00 92.94 84 MET A N 1
ATOM 668 C CA . MET A 1 84 ? 6.727 1.412 -4.647 1.00 92.94 84 MET A CA 1
ATOM 669 C C . MET A 1 84 ? 6.573 -0.064 -5.051 1.00 92.94 84 MET A C 1
ATOM 671 O O . MET A 1 84 ? 5.973 -0.364 -6.082 1.00 92.94 84 MET A O 1
ATOM 675 N N . VAL A 1 85 ? 7.057 -0.989 -4.217 1.00 92.94 85 VAL A N 1
ATOM 676 C CA . VAL A 1 85 ? 6.921 -2.439 -4.437 1.00 92.94 85 VAL A CA 1
ATOM 677 C C . VAL A 1 85 ? 5.457 -2.882 -4.423 1.00 92.94 85 VAL A C 1
ATOM 679 O O . VAL A 1 85 ? 5.021 -3.591 -5.329 1.00 92.94 85 VAL A O 1
ATOM 682 N N . GLU A 1 86 ? 4.693 -2.487 -3.405 1.00 91.75 86 GLU A N 1
ATOM 683 C CA . GLU A 1 86 ? 3.285 -2.871 -3.281 1.00 91.75 86 GLU A CA 1
ATOM 684 C C . GLU A 1 86 ? 2.427 -2.225 -4.377 1.00 91.75 86 GLU A C 1
ATOM 686 O O . GLU A 1 86 ? 1.533 -2.881 -4.908 1.00 91.75 86 GLU A O 1
ATOM 691 N N . MET A 1 87 ? 2.749 -0.999 -4.806 1.00 92.62 87 MET A N 1
ATOM 692 C CA . MET A 1 87 ? 2.085 -0.354 -5.944 1.00 92.62 87 MET A CA 1
ATOM 693 C C . MET A 1 87 ? 2.352 -1.090 -7.263 1.00 92.62 87 MET A C 1
ATOM 695 O O . MET A 1 87 ? 1.420 -1.281 -8.045 1.00 92.62 87 MET A O 1
ATOM 699 N N . ALA A 1 88 ? 3.582 -1.556 -7.508 1.00 95.12 88 ALA A N 1
ATOM 700 C CA . ALA A 1 88 ? 3.895 -2.363 -8.689 1.00 95.12 88 ALA A CA 1
ATOM 701 C C . ALA A 1 88 ? 3.110 -3.687 -8.692 1.00 95.12 88 ALA A C 1
ATOM 703 O O . ALA A 1 88 ? 2.465 -4.021 -9.685 1.00 95.12 88 ALA A O 1
ATOM 704 N N . LYS A 1 89 ? 3.075 -4.394 -7.552 1.00 92.88 89 LYS A N 1
ATOM 705 C CA . LYS A 1 89 ? 2.289 -5.631 -7.392 1.00 92.88 89 LYS A CA 1
ATOM 706 C C . LYS A 1 89 ? 0.795 -5.401 -7.601 1.00 92.88 89 LYS A C 1
ATOM 708 O O . LYS A 1 89 ? 0.157 -6.186 -8.297 1.00 92.88 89 LYS A O 1
ATOM 713 N N . ALA A 1 90 ? 0.242 -4.336 -7.019 1.00 91.94 90 ALA A N 1
ATOM 714 C CA . ALA A 1 90 ? -1.174 -3.994 -7.143 1.00 91.94 90 ALA A CA 1
ATOM 715 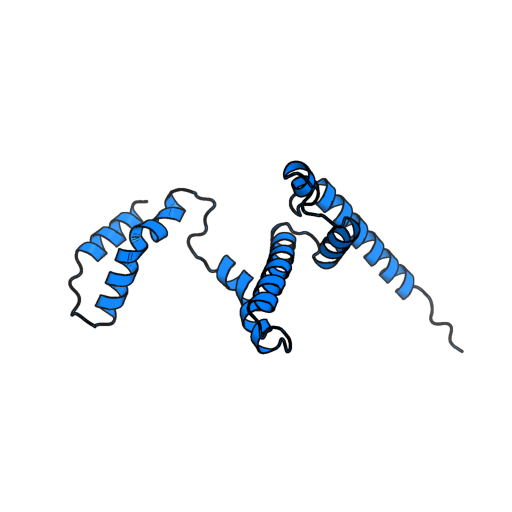C C . ALA A 1 90 ? -1.589 -3.719 -8.598 1.00 91.94 90 ALA A C 1
ATOM 717 O O . ALA A 1 90 ? -2.740 -3.953 -8.955 1.00 91.94 90 ALA A O 1
ATOM 718 N N . ASN A 1 91 ? -0.648 -3.274 -9.437 1.00 94.81 91 ASN A N 1
ATOM 719 C CA . ASN A 1 91 ? -0.855 -3.026 -10.865 1.00 94.81 91 ASN A CA 1
ATOM 720 C C . ASN A 1 91 ? -0.422 -4.189 -11.773 1.00 94.81 91 ASN A C 1
ATOM 722 O O . ASN A 1 91 ? -0.463 -4.050 -12.993 1.00 94.81 91 ASN A O 1
ATOM 726 N N . GLY A 1 92 ? -0.013 -5.330 -11.207 1.00 95.06 92 GLY A N 1
ATOM 727 C CA . GLY A 1 92 ? 0.411 -6.504 -11.978 1.00 95.06 92 GLY A CA 1
ATOM 728 C C . GLY A 1 92 ? 1.751 -6.340 -12.702 1.00 95.06 92 GLY A C 1
ATOM 729 O O . GLY A 1 92 ? 2.054 -7.113 -13.605 1.00 95.06 92 GLY A O 1
ATOM 730 N N . VAL A 1 93 ? 2.563 -5.356 -12.314 1.00 96.56 93 VAL A N 1
ATOM 731 C CA . VAL A 1 93 ? 3.860 -5.070 -12.934 1.00 96.56 93 VAL A CA 1
ATOM 732 C C . VAL A 1 93 ? 4.972 -5.843 -12.222 1.00 96.56 93 VAL A C 1
ATOM 734 O O . VAL A 1 93 ? 4.987 -5.957 -10.992 1.00 96.56 93 VAL A O 1
ATOM 737 N N . ASN A 1 94 ? 5.941 -6.365 -12.982 1.00 96.62 94 ASN A N 1
ATOM 738 C CA . ASN A 1 94 ? 7.111 -7.018 -12.400 1.00 96.62 94 ASN A CA 1
ATOM 739 C C . ASN A 1 94 ? 7.926 -6.021 -11.558 1.00 96.62 94 ASN A C 1
ATOM 741 O O . ASN A 1 94 ? 8.481 -5.052 -12.074 1.00 96.62 94 ASN A O 1
ATOM 745 N N . VAL A 1 95 ? 8.026 -6.298 -10.256 1.00 95.75 95 VAL A N 1
ATOM 746 C CA . VAL A 1 95 ? 8.655 -5.406 -9.270 1.00 95.75 95 VAL A CA 1
ATOM 747 C C . VAL A 1 95 ? 10.114 -5.104 -9.603 1.00 95.75 95 VAL A C 1
ATOM 749 O O . VAL A 1 95 ? 10.531 -3.955 -9.502 1.00 95.75 95 VAL A O 1
ATOM 752 N N . TYR A 1 96 ? 10.895 -6.118 -9.982 1.00 95.50 96 TYR A N 1
ATOM 753 C CA . TYR A 1 96 ? 12.323 -5.951 -10.241 1.00 95.50 96 TYR A CA 1
ATOM 754 C C . TYR A 1 96 ? 12.550 -5.005 -11.421 1.00 95.50 96 TYR A C 1
ATOM 756 O O . TYR A 1 96 ? 13.224 -3.988 -11.277 1.00 95.50 96 TYR A O 1
ATOM 764 N N . HIS A 1 97 ? 11.923 -5.295 -12.561 1.00 96.75 97 HIS A N 1
ATOM 765 C CA . HIS A 1 97 ? 12.079 -4.476 -13.760 1.00 96.75 97 HIS A CA 1
ATOM 766 C C . HIS A 1 97 ? 11.498 -3.073 -13.586 1.00 96.75 97 HIS A C 1
ATOM 768 O O . HIS A 1 97 ? 12.086 -2.122 -14.092 1.00 96.75 97 HIS A O 1
ATOM 774 N N . TYR A 1 98 ? 10.401 -2.922 -12.837 1.00 97.25 98 TYR A N 1
ATOM 775 C CA . TYR A 1 98 ? 9.833 -1.611 -12.531 1.00 97.25 98 TYR A CA 1
ATOM 776 C C . TYR A 1 98 ? 10.762 -0.749 -11.670 1.00 97.25 98 TYR A C 1
ATOM 778 O O . TYR A 1 98 ? 10.982 0.419 -11.981 1.00 97.25 98 TYR A O 1
ATOM 786 N N . LEU A 1 99 ? 11.359 -1.313 -10.616 1.00 96.25 99 LEU A N 1
ATOM 787 C CA . LEU A 1 99 ? 12.321 -0.573 -9.797 1.00 96.25 99 LEU A 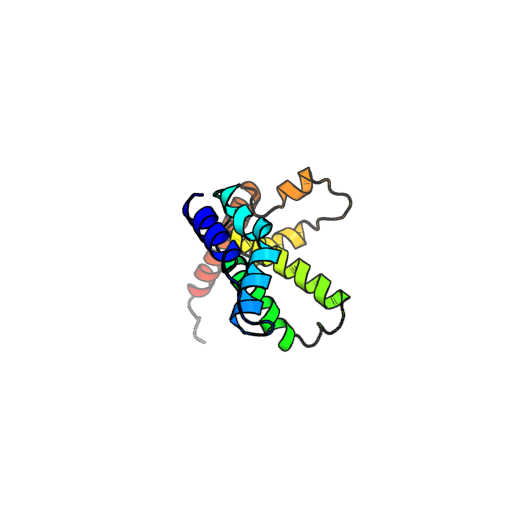CA 1
ATOM 788 C C . LEU A 1 99 ? 13.568 -0.196 -10.601 1.00 96.25 99 LEU A C 1
ATOM 790 O O . LEU A 1 99 ? 14.031 0.936 -10.495 1.00 96.25 99 LEU A O 1
ATOM 794 N N . THR A 1 100 ? 14.079 -1.100 -11.439 1.00 96.06 100 THR A N 1
ATOM 795 C CA . THR A 1 100 ? 15.194 -0.791 -12.344 1.00 96.06 100 THR A CA 1
ATOM 796 C C . THR A 1 100 ? 14.827 0.329 -13.317 1.00 96.06 100 THR A C 1
ATOM 798 O O . THR A 1 100 ? 15.590 1.277 -13.462 1.00 96.06 100 THR A O 1
ATOM 801 N N . TYR A 1 101 ? 13.633 0.281 -13.913 1.00 96.00 101 TYR A N 1
ATOM 802 C CA . TYR A 1 101 ? 13.123 1.341 -14.783 1.00 96.00 101 TYR A CA 1
ATOM 803 C C . TYR A 1 101 ? 13.069 2.699 -14.070 1.00 96.00 101 TYR A C 1
ATOM 805 O O . TYR A 1 101 ? 13.559 3.694 -14.601 1.00 96.00 101 TYR A O 1
ATOM 813 N N . LEU A 1 102 ? 12.541 2.757 -12.843 1.00 95.12 102 LEU A N 1
ATOM 814 C CA . LEU A 1 102 ? 12.516 4.001 -12.069 1.00 95.12 102 LEU A CA 1
ATOM 815 C C . LEU A 1 102 ? 13.927 4.521 -11.767 1.00 95.12 102 LEU A C 1
ATOM 817 O O . LEU A 1 102 ? 14.173 5.721 -11.875 1.00 95.12 102 LEU A O 1
ATOM 821 N N . LEU A 1 103 ? 14.859 3.631 -11.419 1.00 94.56 103 LEU A N 1
ATOM 822 C CA . LEU A 1 103 ? 16.254 3.993 -11.157 1.00 94.56 103 LEU A CA 1
ATOM 823 C C . LEU A 1 103 ? 16.995 4.456 -12.420 1.00 94.56 103 LEU A C 1
ATOM 825 O O . LEU A 1 103 ? 17.894 5.280 -12.310 1.00 94.56 103 LEU A O 1
ATOM 829 N N . GLU A 1 104 ? 16.616 3.979 -13.606 1.00 95.50 104 GLU A N 1
ATOM 830 C CA . GLU A 1 104 ? 17.133 4.472 -14.892 1.00 95.50 104 GLU A CA 1
ATOM 831 C C . GLU A 1 104 ? 16.571 5.853 -15.250 1.00 95.50 104 GLU A C 1
ATOM 833 O O . GLU A 1 104 ? 17.278 6.682 -15.822 1.00 95.50 104 GLU A O 1
ATOM 838 N N . LYS A 1 105 ? 15.295 6.106 -14.932 1.00 93.31 105 LYS A N 1
ATOM 839 C CA . LYS A 1 105 ? 14.627 7.384 -15.219 1.00 93.31 105 LYS A CA 1
ATOM 840 C C . LYS A 1 105 ? 14.979 8.489 -14.228 1.00 93.31 105 LYS A C 1
ATOM 842 O O . LYS A 1 105 ? 14.868 9.655 -14.590 1.00 93.31 105 LYS A O 1
ATOM 847 N N . VAL A 1 106 ? 15.426 8.129 -13.022 1.00 92.94 106 VAL A N 1
ATOM 848 C CA . VAL A 1 106 ? 15.877 9.045 -11.958 1.00 92.94 106 VAL A CA 1
ATOM 849 C C . VAL A 1 106 ? 14.889 10.209 -11.752 1.00 92.94 106 VAL A C 1
ATOM 851 O O . VAL A 1 106 ? 15.251 11.379 -11.940 1.00 92.94 106 VAL A O 1
ATOM 854 N N . PRO A 1 107 ? 13.621 9.917 -11.393 1.00 91.69 107 PRO A N 1
ATOM 855 C CA . PRO A 1 107 ? 12.661 10.971 -11.119 1.00 91.69 107 PRO A CA 1
ATOM 856 C C . PRO A 1 107 ? 13.149 11.853 -9.969 1.00 91.69 107 PRO A C 1
ATOM 858 O O . PRO A 1 107 ? 13.746 11.372 -9.003 1.00 91.69 107 PRO A O 1
ATOM 861 N N . ASN A 1 108 ? 12.914 13.157 -10.085 1.00 92.75 108 ASN A N 1
ATOM 862 C CA . ASN A 1 108 ? 13.362 14.148 -9.112 1.00 92.75 108 ASN A CA 1
ATOM 863 C C . ASN A 1 108 ? 12.277 15.194 -8.835 1.00 92.75 108 ASN A C 1
ATOM 865 O O . ASN A 1 108 ? 11.231 15.218 -9.478 1.00 92.75 108 ASN A O 1
ATOM 869 N N . ASP A 1 109 ? 12.551 16.065 -7.869 1.00 91.06 109 ASP A N 1
ATOM 870 C CA . ASP A 1 109 ? 11.643 17.093 -7.354 1.00 91.06 109 ASP A CA 1
ATOM 871 C C . ASP A 1 109 ? 11.291 18.209 -8.353 1.00 91.06 109 ASP A C 1
ATOM 873 O O . ASP A 1 109 ? 10.457 19.058 -8.047 1.00 91.06 109 ASP A O 1
ATOM 877 N N . ARG A 1 110 ? 11.908 18.224 -9.541 1.00 94.44 110 ARG A N 1
ATOM 878 C CA . ARG A 1 110 ? 11.621 19.194 -10.609 1.00 94.44 110 ARG A CA 1
ATOM 879 C C . ARG A 1 110 ? 10.584 18.699 -11.607 1.00 94.44 110 ARG A C 1
ATOM 881 O O . ARG A 1 110 ? 10.147 19.491 -12.436 1.00 94.44 110 ARG A O 1
ATOM 888 N N . MET A 1 111 ? 10.242 17.413 -11.563 1.00 94.88 111 MET A N 1
ATOM 889 C CA . MET A 1 111 ? 9.208 16.845 -12.418 1.00 94.88 111 MET A CA 1
ATOM 890 C C . MET A 1 111 ? 7.829 17.269 -11.921 1.00 94.88 111 MET A C 1
ATOM 892 O O . MET A 1 111 ? 7.564 17.290 -10.720 1.00 94.88 111 MET A O 1
ATOM 896 N N . SER A 1 112 ? 6.956 17.596 -12.862 1.00 96.06 112 SER A N 1
ATOM 897 C CA . SER A 1 112 ? 5.538 17.829 -12.610 1.00 96.06 112 SER A CA 1
ATOM 898 C C . SER A 1 112 ? 4.791 16.529 -12.304 1.00 96.06 112 SER A C 1
ATOM 900 O O . SER A 1 112 ? 5.245 15.434 -12.645 1.00 96.06 112 SER A O 1
ATOM 902 N N . ASP A 1 113 ? 3.605 16.654 -11.707 1.00 93.44 113 ASP A N 1
ATOM 903 C CA . ASP A 1 113 ? 2.735 15.507 -11.428 1.00 93.44 113 ASP A CA 1
ATOM 904 C C . ASP A 1 113 ? 2.376 14.736 -12.710 1.00 93.44 113 ASP A C 1
ATOM 906 O O . ASP A 1 113 ? 2.399 13.507 -12.707 1.00 93.44 113 ASP A O 1
ATOM 910 N N . ASP A 1 114 ? 2.146 15.438 -13.825 1.00 94.44 114 ASP A N 1
ATOM 911 C CA . ASP A 1 114 ? 1.859 14.821 -15.127 1.00 94.44 114 ASP A CA 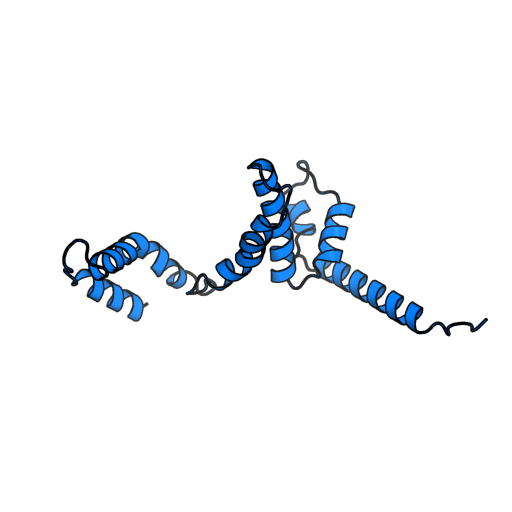1
ATOM 912 C C . ASP A 1 114 ? 3.047 13.996 -15.649 1.00 94.44 114 ASP A C 1
ATOM 914 O O . ASP A 1 114 ? 2.867 12.927 -16.230 1.00 94.44 114 ASP A O 1
ATOM 918 N N . GLU A 1 115 ? 4.281 14.455 -15.428 1.00 94.00 115 GLU A N 1
ATOM 919 C CA . GLU A 1 115 ? 5.480 13.709 -15.824 1.00 94.00 115 GLU A CA 1
ATOM 920 C C . GLU A 1 115 ? 5.727 12.495 -14.920 1.00 94.00 115 GLU A C 1
ATOM 922 O O . GLU A 1 115 ? 6.194 11.458 -15.394 1.00 94.00 115 GLU A O 1
ATOM 927 N N . LEU A 1 116 ? 5.404 12.595 -13.628 1.00 93.62 116 LEU A N 1
ATOM 928 C CA . LEU A 1 116 ? 5.483 11.470 -12.693 1.00 93.62 116 LEU A CA 1
ATOM 929 C C . LEU A 1 116 ? 4.405 10.415 -12.978 1.00 93.62 116 LEU A C 1
ATOM 931 O O . LEU A 1 116 ? 4.681 9.219 -12.880 1.00 93.62 116 LEU A O 1
ATOM 935 N N . GLU A 1 117 ? 3.211 10.836 -13.397 1.00 94.19 117 GLU A N 1
ATOM 936 C CA . GLU A 1 117 ? 2.113 9.956 -13.816 1.00 94.19 117 GLU A CA 1
ATOM 937 C C . GLU A 1 117 ? 2.519 9.062 -15.003 1.00 94.19 117 GLU A C 1
ATOM 939 O O . GLU A 1 117 ? 2.118 7.898 -15.097 1.00 94.19 117 GLU A O 1
ATOM 944 N N . LEU A 1 118 ? 3.388 9.560 -15.890 1.00 95.12 118 LEU A N 1
ATOM 945 C CA . LEU A 1 118 ? 3.946 8.779 -16.999 1.00 95.12 118 LEU A CA 1
ATOM 946 C C . LEU A 1 118 ? 4.936 7.695 -16.553 1.00 95.12 118 LEU A C 1
ATOM 948 O O . LEU A 1 118 ? 5.209 6.778 -17.325 1.00 95.12 118 LEU A O 1
ATOM 952 N N . LEU A 1 119 ? 5.461 7.779 -15.329 1.00 95.50 119 LEU A N 1
ATOM 953 C CA . LEU A 1 119 ? 6.346 6.774 -14.735 1.00 95.50 119 LEU A CA 1
ATOM 954 C C . LEU A 1 119 ? 5.604 5.800 -13.815 1.00 95.50 119 LEU A C 1
ATOM 956 O O . LEU A 1 119 ? 6.190 4.814 -13.366 1.00 95.50 119 LEU A O 1
ATOM 960 N N . ALA A 1 120 ? 4.337 6.074 -13.511 1.00 95.31 120 ALA A N 1
ATOM 961 C CA . ALA A 1 120 ? 3.565 5.313 -12.550 1.00 95.31 120 ALA A CA 1
ATOM 962 C C . ALA A 1 120 ? 3.262 3.882 -13.041 1.00 95.31 120 ALA A C 1
ATOM 964 O O . ALA A 1 120 ? 3.099 3.643 -14.240 1.00 95.31 120 ALA A O 1
ATOM 965 N N . PRO A 1 121 ? 3.103 2.903 -12.131 1.00 96.06 121 PRO A N 1
ATOM 966 C CA . PRO A 1 121 ? 2.943 1.499 -12.508 1.00 96.06 121 PRO A CA 1
ATOM 967 C C . PRO A 1 121 ? 1.565 1.190 -13.119 1.00 96.06 121 PRO A C 1
ATOM 969 O O . PRO A 1 121 ? 1.367 0.115 -13.678 1.00 96.06 121 PRO A O 1
ATOM 972 N N . TRP A 1 122 ? 0.597 2.106 -13.012 1.00 95.25 122 TRP A N 1
ATOM 973 C CA . TRP A 1 122 ? -0.701 1.991 -13.682 1.00 95.25 122 TRP A CA 1
ATOM 974 C C . TRP A 1 122 ? -0.685 2.511 -15.123 1.00 95.25 122 TRP A C 1
ATOM 976 O O . TRP A 1 122 ? -1.635 2.237 -15.854 1.00 95.25 122 TRP A O 1
ATOM 986 N N . ASN A 1 123 ? 0.372 3.210 -15.551 1.00 96.69 123 ASN A N 1
ATOM 987 C CA . ASN A 1 123 ? 0.493 3.709 -16.915 1.00 96.69 123 ASN A CA 1
ATOM 988 C C . ASN A 1 123 ? 0.688 2.550 -17.908 1.00 96.69 123 ASN A C 1
ATOM 990 O O . ASN A 1 123 ? 1.584 1.722 -17.748 1.00 96.69 123 ASN A O 1
ATOM 994 N N . GLU A 1 124 ? -0.125 2.506 -18.964 1.00 96.00 124 GLU A N 1
ATOM 995 C CA . GLU A 1 124 ? -0.092 1.421 -19.957 1.00 96.00 124 GLU A CA 1
ATOM 996 C C . GLU A 1 124 ? 1.238 1.340 -20.722 1.00 96.00 124 GLU A C 1
ATOM 998 O O . GLU A 1 124 ? 1.703 0.248 -21.047 1.00 96.00 124 GLU A O 1
ATOM 1003 N N . THR A 1 125 ? 1.905 2.475 -20.946 1.00 95.81 125 THR A N 1
ATOM 1004 C CA . THR A 1 125 ? 3.220 2.512 -21.608 1.00 95.81 125 THR A CA 1
ATOM 1005 C C . THR A 1 125 ? 4.283 1.863 -20.727 1.00 95.81 125 THR A C 1
ATOM 1007 O O . THR A 1 125 ? 5.099 1.079 -21.208 1.00 95.81 125 THR A O 1
ATOM 1010 N N . VAL A 1 126 ? 4.245 2.150 -19.421 1.00 96.12 126 VAL A N 1
ATOM 1011 C CA . VAL A 1 126 ? 5.145 1.534 -18.439 1.00 96.12 126 VAL A CA 1
ATOM 1012 C C . VAL A 1 126 ? 4.886 0.035 -18.363 1.00 96.12 126 VAL A C 1
ATOM 1014 O O . VAL A 1 126 ? 5.834 -0.741 -18.415 1.00 96.12 126 VAL A O 1
ATOM 1017 N N . LYS A 1 127 ? 3.623 -0.401 -18.305 1.00 96.50 127 LYS A N 1
ATOM 1018 C CA . LYS A 1 127 ? 3.285 -1.833 -18.285 1.00 96.50 127 LYS A CA 1
ATOM 1019 C C . LYS A 1 127 ? 3.860 -2.575 -19.492 1.00 96.50 127 LYS A C 1
ATOM 1021 O O . LYS A 1 127 ? 4.523 -3.591 -19.299 1.00 96.50 127 LYS A O 1
ATOM 1026 N N . ALA A 1 128 ? 3.669 -2.039 -20.698 1.00 96.19 128 ALA A N 1
ATOM 1027 C CA . ALA A 1 128 ? 4.181 -2.637 -21.930 1.00 96.19 128 ALA A CA 1
ATOM 1028 C C . ALA A 1 128 ? 5.719 -2.709 -21.955 1.00 96.19 128 ALA A C 1
ATOM 1030 O O . ALA A 1 128 ? 6.287 -3.744 -22.300 1.00 96.19 128 ALA A O 1
ATOM 1031 N N . GLU A 1 129 ? 6.399 -1.638 -21.537 1.00 95.62 129 GLU A N 1
ATOM 1032 C CA . GLU A 1 129 ? 7.863 -1.594 -21.418 1.00 95.62 129 GLU A CA 1
ATOM 1033 C C . GLU A 1 129 ? 8.381 -2.644 -20.423 1.00 95.62 129 GLU A C 1
ATOM 1035 O O . GLU A 1 129 ? 9.329 -3.377 -20.706 1.00 95.62 129 GLU A O 1
ATOM 1040 N N . ILE A 1 130 ? 7.755 -2.753 -19.248 1.00 96.38 130 ILE A N 1
ATOM 1041 C CA . ILE A 1 130 ? 8.168 -3.733 -18.242 1.00 96.38 130 ILE A CA 1
ATOM 1042 C C . ILE A 1 130 ? 7.906 -5.166 -18.719 1.00 96.38 130 ILE A C 1
ATOM 1044 O O . ILE A 1 130 ? 8.747 -6.039 -18.503 1.00 96.38 130 ILE A O 1
ATOM 1048 N N . GLU A 1 131 ? 6.782 -5.420 -19.386 1.00 95.44 131 GLU A N 1
ATOM 1049 C CA . GLU A 1 131 ? 6.479 -6.728 -19.972 1.00 95.44 131 GLU A CA 1
ATOM 1050 C C . GLU A 1 131 ? 7.504 -7.122 -21.045 1.00 95.44 131 GLU A C 1
ATOM 1052 O O . GLU A 1 131 ? 7.990 -8.255 -21.051 1.00 95.44 131 GLU A O 1
ATOM 1057 N N . HIS A 1 132 ? 7.921 -6.174 -21.888 1.00 95.56 132 HIS A N 1
ATOM 1058 C CA . HIS A 1 132 ? 8.998 -6.385 -22.852 1.00 95.56 132 HIS A CA 1
ATOM 1059 C C . HIS A 1 132 ? 10.306 -6.806 -22.164 1.00 95.56 132 HIS A C 1
ATOM 1061 O O . HIS A 1 132 ? 10.871 -7.846 -22.504 1.00 95.56 132 HIS A O 1
ATOM 1067 N N . ARG A 1 133 ? 10.737 -6.074 -21.126 1.00 94.62 133 ARG A N 1
ATOM 1068 C CA . ARG A 1 133 ? 11.956 -6.390 -20.353 1.00 94.62 133 ARG A CA 1
ATOM 1069 C C . ARG A 1 133 ? 11.909 -7.777 -19.705 1.00 94.62 133 ARG A C 1
ATOM 1071 O O . ARG A 1 133 ? 12.925 -8.477 -19.654 1.00 94.62 133 ARG A O 1
ATOM 1078 N N . VAL A 1 134 ? 10.739 -8.181 -19.203 1.00 93.62 134 VAL A N 1
ATOM 1079 C CA . VAL A 1 134 ? 10.519 -9.526 -18.644 1.00 93.62 134 VAL A CA 1
ATOM 1080 C C . VAL A 1 134 ? 10.704 -10.587 -19.729 1.00 93.62 134 VAL A C 1
ATOM 1082 O O . VAL A 1 134 ? 11.404 -11.576 -19.508 1.00 93.62 134 VAL A O 1
ATOM 1085 N N . ASN A 1 135 ? 10.110 -10.379 -20.905 1.00 93.12 135 ASN A N 1
ATOM 1086 C CA . ASN A 1 135 ? 10.195 -11.317 -22.021 1.00 93.12 135 ASN A CA 1
ATOM 1087 C C . ASN A 1 135 ? 11.631 -11.464 -22.542 1.00 93.12 135 ASN A C 1
ATOM 1089 O O . ASN A 1 135 ? 12.094 -12.591 -22.725 1.00 93.12 135 ASN A O 1
ATOM 1093 N N . GLU A 1 136 ? 12.363 -10.360 -22.694 1.00 92.06 136 GLU A N 1
ATOM 1094 C CA . GLU A 1 136 ? 13.780 -10.374 -23.079 1.00 92.06 136 GLU A CA 1
ATOM 1095 C C . GLU A 1 136 ? 14.640 -11.143 -22.073 1.00 92.06 136 GLU A C 1
ATOM 1097 O O . GLU A 1 136 ? 15.452 -11.990 -22.452 1.00 92.06 136 GLU A O 1
ATOM 1102 N N . SER A 1 137 ? 14.427 -10.895 -20.778 1.00 88.06 137 SER A N 1
ATOM 1103 C CA . SER A 1 137 ? 15.153 -11.584 -19.708 1.00 88.06 137 SER A CA 1
ATOM 1104 C C . SER A 1 137 ? 14.881 -13.087 -19.745 1.00 88.06 137 SER A C 1
ATOM 1106 O O . SER A 1 137 ? 15.816 -13.886 -19.732 1.00 88.06 137 SER A O 1
ATOM 1108 N N . ASN A 1 138 ? 13.614 -13.490 -19.874 1.00 85.69 138 ASN A N 1
ATOM 1109 C CA . ASN A 1 138 ? 13.225 -14.896 -19.994 1.00 85.69 138 ASN A CA 1
ATOM 1110 C C . ASN A 1 138 ? 13.852 -15.565 -21.226 1.00 85.69 138 ASN A C 1
ATOM 1112 O O . ASN A 1 138 ? 14.334 -16.694 -21.137 1.00 85.69 138 ASN A O 1
ATOM 1116 N N . GLN A 1 139 ? 13.893 -14.867 -22.361 1.00 80.25 139 GLN A N 1
ATOM 1117 C CA . GLN A 1 139 ? 14.502 -15.377 -23.585 1.00 80.25 139 GLN A CA 1
ATOM 1118 C C . GLN A 1 139 ? 16.022 -15.550 -23.444 1.00 80.25 139 GLN A C 1
ATOM 1120 O O . GLN A 1 139 ? 16.564 -16.566 -23.880 1.00 80.25 139 GLN A O 1
ATOM 1125 N N . LEU A 1 140 ? 16.709 -14.617 -22.777 1.00 79.38 140 LEU A N 1
ATOM 1126 C CA . LEU A 1 140 ? 18.126 -14.749 -22.421 1.00 79.38 140 LEU A CA 1
ATOM 1127 C C . LEU A 1 140 ? 18.378 -15.992 -21.553 1.00 79.38 140 LEU A C 1
ATOM 1129 O O . LEU A 1 140 ? 19.281 -16.769 -21.860 1.00 79.38 140 LEU A O 1
ATOM 1133 N N . TYR A 1 141 ? 17.554 -16.235 -20.527 1.00 73.88 141 TYR A N 1
ATOM 1134 C CA . TYR A 1 141 ? 17.673 -17.436 -19.689 1.00 73.88 141 TYR A CA 1
ATOM 1135 C C . TYR A 1 141 ? 17.506 -18.734 -20.492 1.00 73.88 141 TYR A C 1
ATOM 1137 O O . TYR A 1 141 ? 18.303 -19.659 -20.322 1.00 73.88 141 TYR A O 1
ATOM 1145 N N . VAL A 1 142 ? 16.517 -18.802 -21.390 1.00 73.75 142 VAL A N 1
ATOM 1146 C CA . VAL A 1 142 ? 16.295 -19.973 -22.261 1.00 73.75 142 VAL A CA 1
ATOM 1147 C C . VAL A 1 142 ? 17.494 -20.209 -23.183 1.00 73.75 142 VAL A C 1
ATOM 1149 O O . VAL A 1 142 ? 17.974 -21.337 -23.297 1.00 73.75 142 VAL A O 1
ATOM 1152 N N . ASN A 1 143 ? 18.036 -19.150 -23.786 1.00 71.56 143 ASN A N 1
ATOM 1153 C CA . ASN A 1 143 ? 19.198 -19.244 -24.670 1.00 71.56 143 ASN A CA 1
ATOM 1154 C C . ASN A 1 143 ? 20.465 -19.706 -23.929 1.00 71.56 143 ASN A C 1
ATOM 1156 O O . ASN A 1 143 ? 21.256 -20.468 -24.482 1.00 71.56 143 ASN A O 1
ATOM 1160 N N . CYS A 1 144 ? 20.651 -19.295 -22.671 1.00 62.72 144 CYS A N 1
ATOM 1161 C CA . CYS A 1 144 ? 21.780 -19.728 -21.845 1.00 62.72 144 CYS A CA 1
ATOM 1162 C C . CYS A 1 144 ? 21.664 -21.185 -21.365 1.00 62.72 144 CYS A C 1
ATOM 1164 O 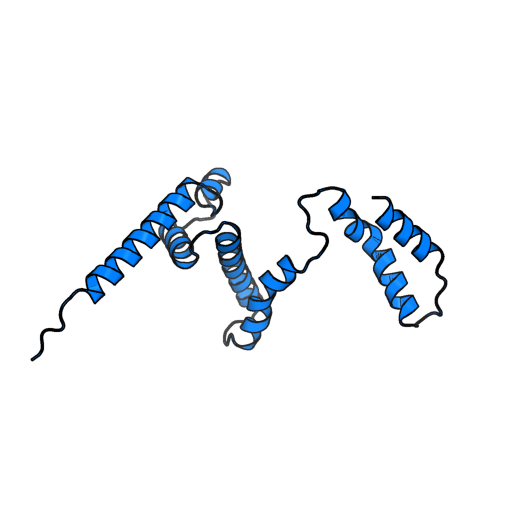O . CYS A 1 144 ? 22.690 -21.835 -21.182 1.00 62.72 144 CYS A O 1
ATOM 1166 N N . GLN A 1 145 ? 20.451 -21.719 -21.175 1.00 63.25 145 GLN A N 1
ATOM 1167 C CA . GLN A 1 145 ? 20.248 -23.126 -20.793 1.00 63.25 145 GLN A CA 1
ATOM 1168 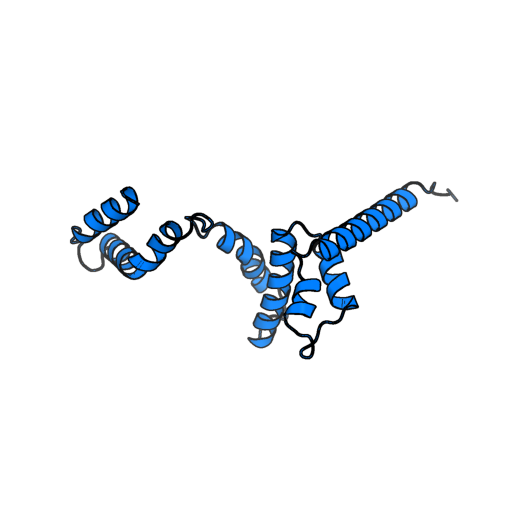C C . GLN A 1 145 ? 20.279 -24.102 -21.981 1.00 63.25 145 GLN A C 1
ATOM 1170 O O . GLN A 1 145 ? 20.479 -25.297 -21.780 1.00 63.25 145 GLN A O 1
ATOM 1175 N N . GLY A 1 146 ? 20.116 -23.607 -23.212 1.00 56.12 146 GLY A N 1
ATOM 1176 C CA . GLY A 1 146 ? 20.236 -24.395 -24.444 1.00 56.12 146 GLY A CA 1
ATOM 1177 C C . GLY A 1 146 ? 21.669 -24.580 -24.965 1.00 56.12 146 GLY A C 1
ATOM 1178 O O . GLY A 1 146 ? 21.858 -25.267 -25.968 1.00 56.12 146 GLY A O 1
ATOM 1179 N N . ALA A 1 147 ? 22.681 -23.980 -24.328 1.00 48.62 147 ALA A N 1
ATOM 1180 C CA . ALA A 1 147 ? 24.076 -24.167 -24.715 1.00 48.62 147 ALA A CA 1
ATOM 1181 C C . ALA A 1 147 ? 24.576 -25.544 -24.228 1.00 48.62 147 ALA A C 1
ATOM 1183 O O . ALA A 1 147 ? 24.548 -25.795 -23.020 1.00 48.62 147 ALA A O 1
ATOM 1184 N N . PRO A 1 148 ? 25.039 -26.451 -25.114 1.00 47.22 148 PRO A N 1
ATOM 1185 C CA . PRO A 1 148 ? 25.596 -27.722 -24.673 1.00 47.22 148 PRO A CA 1
ATOM 1186 C C . PRO A 1 148 ? 26.827 -27.447 -23.809 1.00 47.22 148 PRO A C 1
ATOM 1188 O O . PRO A 1 148 ? 27.730 -26.713 -24.220 1.00 47.22 148 PRO A O 1
ATOM 1191 N N . ALA A 1 149 ? 26.861 -28.038 -22.613 1.00 49.50 149 ALA A N 1
ATOM 1192 C CA . ALA A 1 149 ? 28.076 -28.117 -21.821 1.00 49.50 149 ALA A CA 1
ATOM 1193 C C . ALA A 1 149 ? 29.122 -28.842 -22.674 1.00 49.50 149 ALA A C 1
ATOM 1195 O O . ALA A 1 149 ? 29.017 -30.042 -22.915 1.00 49.50 149 ALA A O 1
ATOM 1196 N N . THR A 1 150 ? 30.093 -28.102 -23.203 1.00 47.72 150 THR A N 1
ATOM 1197 C CA . THR A 1 150 ? 31.263 -28.691 -23.839 1.00 47.72 150 THR A CA 1
ATOM 1198 C C . THR A 1 150 ? 32.058 -29.402 -22.753 1.00 47.72 150 THR A C 1
ATOM 1200 O O . THR A 1 150 ? 32.795 -28.775 -21.993 1.00 47.72 150 THR A O 1
ATOM 1203 N N . GLU A 1 151 ? 31.851 -30.717 -22.655 1.00 43.69 151 GLU A N 1
ATOM 1204 C CA . GLU A 1 151 ? 32.715 -31.630 -21.911 1.00 43.69 151 GLU A CA 1
ATOM 1205 C C . GLU A 1 151 ? 34.172 -31.393 -22.333 1.00 43.69 151 GLU A C 1
ATOM 1207 O O . GLU A 1 151 ? 34.508 -31.398 -23.522 1.00 43.69 151 GLU A O 1
ATOM 1212 N N . LYS A 1 152 ? 35.026 -31.152 -21.339 1.00 40.03 152 LYS A N 1
ATOM 1213 C CA . LYS A 1 152 ? 36.477 -31.291 -21.427 1.00 40.03 152 LYS A CA 1
ATOM 1214 C C . LYS A 1 152 ? 36.914 -32.357 -20.442 1.00 40.03 152 LYS A C 1
ATOM 1216 O O . LYS A 1 152 ? 36.345 -32.364 -19.328 1.00 40.03 152 LYS A O 1
#